Protein AF-A0A0B1T0D0-F1 (afdb_monomer)

Structure (mmCIF, N/CA/C/O backbone):
data_AF-A0A0B1T0D0-F1
#
_entry.id   AF-A0A0B1T0D0-F1
#
loop_
_atom_site.group_PDB
_atom_site.id
_atom_site.type_symbol
_atom_site.label_atom_id
_atom_site.label_alt_id
_atom_site.label_comp_id
_atom_site.label_asym_id
_atom_site.label_entity_id
_atom_site.label_seq_id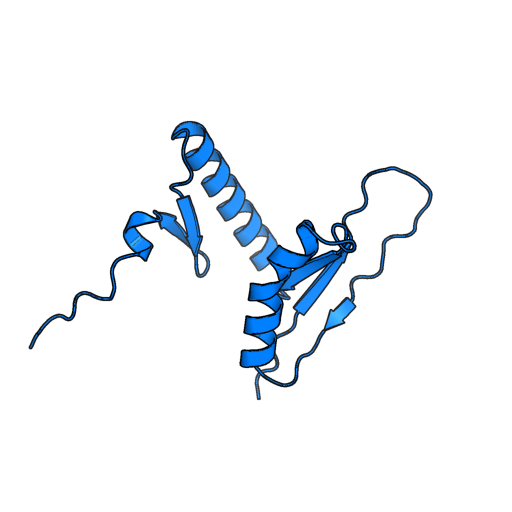
_atom_site.pdbx_PDB_ins_code
_atom_site.Cartn_x
_atom_site.Cartn_y
_atom_site.Cartn_z
_atom_site.occupancy
_atom_site.B_iso_or_equiv
_atom_site.auth_seq_id
_atom_site.auth_comp_id
_atom_site.auth_asym_id
_atom_site.auth_atom_id
_atom_site.pdbx_PDB_model_num
ATOM 1 N N . MET A 1 1 ? 6.258 -7.649 -24.034 1.00 36.81 1 MET A N 1
ATOM 2 C CA . MET A 1 1 ? 5.683 -8.190 -22.779 1.00 36.81 1 MET A CA 1
ATOM 3 C C . MET A 1 1 ? 6.363 -7.522 -21.586 1.00 36.81 1 MET A C 1
ATOM 5 O O . MET A 1 1 ? 7.514 -7.817 -21.314 1.00 36.81 1 MET A O 1
ATOM 9 N N . HIS A 1 2 ? 5.705 -6.579 -20.904 1.00 39.38 2 HIS A N 1
ATOM 10 C CA . HIS A 1 2 ? 6.309 -5.873 -19.763 1.00 39.38 2 HIS A CA 1
ATOM 11 C C . HIS A 1 2 ? 6.037 -6.635 -18.457 1.00 39.38 2 HIS A C 1
ATOM 13 O O . HIS A 1 2 ? 4.990 -6.452 -17.829 1.00 39.38 2 HIS A O 1
ATOM 19 N N . ALA A 1 3 ? 6.964 -7.511 -18.062 1.00 37.91 3 ALA A N 1
ATOM 20 C CA . ALA A 1 3 ? 6.914 -8.226 -16.789 1.00 37.91 3 ALA A CA 1
ATOM 21 C C . ALA A 1 3 ? 7.005 -7.229 -15.618 1.00 37.91 3 ALA A C 1
ATOM 23 O O . ALA A 1 3 ? 7.968 -6.472 -15.500 1.00 37.91 3 ALA A O 1
ATOM 24 N N . ARG A 1 4 ? 5.985 -7.199 -14.748 1.00 47.41 4 ARG A N 1
ATOM 25 C CA . ARG A 1 4 ? 5.984 -6.353 -13.543 1.00 47.41 4 ARG A CA 1
ATOM 26 C C . ARG A 1 4 ? 6.407 -7.176 -12.334 1.00 47.41 4 ARG A C 1
ATOM 28 O O . ARG A 1 4 ? 5.838 -8.222 -12.040 1.00 47.41 4 ARG A O 1
ATOM 35 N N . ASN A 1 5 ? 7.415 -6.665 -11.640 1.00 49.00 5 ASN A N 1
ATOM 36 C CA . ASN A 1 5 ? 8.140 -7.359 -10.584 1.00 49.00 5 ASN A CA 1
ATOM 37 C C . ASN A 1 5 ? 7.478 -7.154 -9.202 1.00 49.00 5 ASN A C 1
ATOM 39 O O . ASN A 1 5 ? 6.898 -6.096 -8.922 1.00 49.00 5 ASN A O 1
ATOM 43 N N . LEU A 1 6 ? 7.590 -8.147 -8.318 1.00 46.22 6 LEU A N 1
ATOM 44 C CA . LEU A 1 6 ? 7.221 -8.068 -6.898 1.00 46.22 6 LEU A CA 1
ATOM 45 C C . LEU A 1 6 ? 8.453 -8.303 -6.035 1.00 46.22 6 LEU A C 1
ATOM 47 O O . LEU A 1 6 ? 9.303 -9.113 -6.382 1.00 46.22 6 LEU A O 1
ATOM 51 N N . ASN A 1 7 ? 8.511 -7.628 -4.893 1.00 48.78 7 ASN A N 1
ATOM 52 C CA . ASN A 1 7 ? 9.546 -7.831 -3.888 1.00 48.78 7 ASN A CA 1
ATOM 53 C C . ASN A 1 7 ? 8.874 -8.325 -2.603 1.00 48.78 7 ASN A C 1
ATOM 55 O O . ASN A 1 7 ? 7.901 -7.713 -2.155 1.00 48.78 7 ASN A O 1
ATOM 59 N N . THR A 1 8 ? 9.392 -9.386 -1.989 1.00 46.34 8 THR A N 1
ATOM 60 C CA . THR A 1 8 ? 8.924 -9.877 -0.684 1.00 46.34 8 THR A CA 1
ATOM 61 C C . THR A 1 8 ? 9.931 -9.541 0.412 1.00 46.34 8 THR A C 1
ATOM 63 O O . THR A 1 8 ? 11.103 -9.879 0.282 1.00 46.34 8 THR A O 1
ATOM 66 N N . PHE A 1 9 ? 9.495 -8.866 1.472 1.00 43.75 9 PHE A N 1
ATOM 67 C CA . PHE A 1 9 ? 10.307 -8.466 2.624 1.00 43.75 9 PHE A CA 1
ATOM 68 C C . PHE A 1 9 ? 9.876 -9.252 3.862 1.00 43.75 9 PHE A C 1
ATOM 70 O O . PHE A 1 9 ? 8.685 -9.513 4.002 1.00 43.75 9 PHE A O 1
ATOM 77 N N . CYS A 1 10 ? 10.805 -9.586 4.757 1.00 41.66 10 CYS A N 1
ATOM 78 C CA . CYS A 1 10 ? 10.472 -10.055 6.099 1.00 41.66 10 CYS A CA 1
ATOM 79 C C . CYS A 1 10 ? 10.871 -8.972 7.106 1.00 41.66 10 CYS A C 1
ATOM 81 O O . CYS A 1 10 ? 12.040 -8.595 7.120 1.00 41.66 10 CYS A O 1
ATOM 83 N N . ASP A 1 11 ? 9.934 -8.445 7.898 1.00 39.44 11 ASP A N 1
ATOM 84 C CA . ASP A 1 11 ? 10.264 -7.449 8.932 1.00 39.44 11 ASP A CA 1
ATOM 85 C C . ASP A 1 11 ? 10.677 -8.182 10.209 1.00 39.44 11 ASP A C 1
ATOM 87 O O . ASP A 1 11 ? 9.914 -8.979 10.759 1.00 39.44 11 ASP A O 1
ATOM 91 N N . GLY A 1 12 ? 11.918 -7.951 10.626 1.00 41.34 12 GLY A N 1
ATOM 92 C CA . GLY A 1 12 ? 12.527 -8.529 11.813 1.00 41.34 12 GLY A CA 1
ATOM 93 C C . GLY A 1 12 ? 12.741 -7.434 12.843 1.00 41.34 12 GLY A C 1
ATOM 94 O O . GLY A 1 12 ? 13.566 -6.545 12.649 1.00 41.34 12 GLY A O 1
ATOM 95 N N . ARG A 1 13 ? 12.015 -7.513 13.957 1.00 47.41 13 ARG A N 1
ATOM 96 C CA . ARG A 1 13 ? 12.340 -6.781 15.181 1.00 47.41 13 ARG A CA 1
ATOM 97 C C . ARG A 1 13 ? 12.523 -7.784 16.308 1.00 47.41 13 ARG A C 1
ATOM 99 O O . ARG A 1 13 ? 11.553 -8.183 16.936 1.00 47.41 13 ARG A O 1
ATOM 106 N N . LEU A 1 14 ? 13.768 -8.209 16.486 1.00 41.03 14 LEU A N 1
ATOM 107 C CA . LEU A 1 14 ? 14.546 -8.164 17.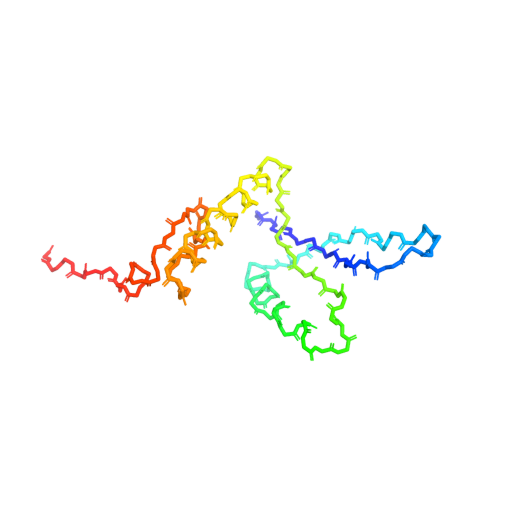727 1.00 41.03 14 LEU A CA 1
ATOM 108 C C . LEU A 1 14 ? 15.931 -8.746 17.406 1.00 41.03 14 LEU A C 1
ATOM 110 O O . LEU A 1 14 ? 16.060 -9.685 16.624 1.00 41.03 14 LEU A O 1
ATOM 114 N N . LEU A 1 15 ? 16.961 -8.071 17.903 1.00 47.12 15 LEU A N 1
ATOM 1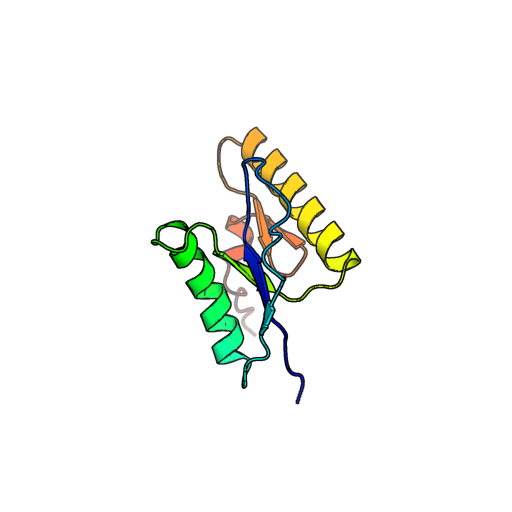15 C CA . LEU A 1 15 ? 18.368 -8.299 17.597 1.00 47.12 15 LEU A CA 1
ATOM 116 C C . LEU A 1 15 ? 18.824 -9.691 18.063 1.00 47.12 15 LEU A C 1
ATOM 118 O O . LEU A 1 15 ? 19.212 -9.852 19.209 1.00 47.12 15 LEU A O 1
ATOM 122 N N . GLU A 1 16 ? 18.858 -10.658 17.150 1.00 46.44 16 GLU A N 1
ATOM 123 C CA . GLU A 1 16 ? 19.791 -11.786 17.204 1.00 46.44 16 GLU A CA 1
ATOM 124 C C . GLU A 1 16 ? 20.408 -11.972 15.812 1.00 46.44 16 GLU A C 1
ATOM 126 O O . GLU A 1 16 ? 19.730 -12.270 14.831 1.00 46.44 16 GLU A O 1
ATOM 131 N N . MET A 1 17 ? 21.707 -11.674 15.736 1.00 40.56 17 MET A N 1
ATOM 132 C CA . MET A 1 17 ? 22.684 -12.100 14.728 1.00 40.56 17 MET A CA 1
ATOM 133 C C . MET A 1 17 ? 22.163 -12.303 13.290 1.00 40.56 17 MET A C 1
ATOM 135 O O . MET A 1 17 ? 21.730 -13.381 12.899 1.00 40.56 17 MET A O 1
ATOM 139 N N . MET A 1 18 ? 22.304 -11.250 12.474 1.00 45.16 18 MET A N 1
ATOM 140 C CA . MET A 1 18 ? 22.515 -11.294 11.015 1.00 45.16 18 MET A CA 1
ATOM 141 C C . MET A 1 18 ? 21.863 -12.464 10.250 1.00 45.16 18 MET A C 1
ATOM 143 O O . MET A 1 18 ? 22.516 -13.185 9.500 1.00 45.16 18 MET A O 1
ATOM 147 N N . LYS A 1 19 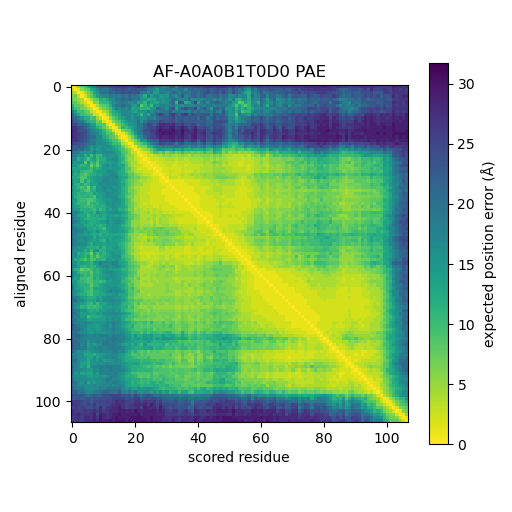? 20.540 -12.602 10.326 1.00 52.41 19 LYS A N 1
ATOM 148 C CA . LYS A 1 19 ? 19.782 -13.312 9.288 1.00 52.41 19 LYS A CA 1
ATOM 149 C C . LYS A 1 19 ? 18.764 -12.368 8.675 1.00 52.41 19 LYS A C 1
ATOM 151 O O . LYS A 1 19 ? 17.555 -12.532 8.813 1.00 52.41 19 LYS A O 1
ATOM 156 N N . ILE A 1 20 ? 19.274 -11.351 7.976 1.00 57.12 20 ILE A N 1
ATOM 157 C CA . ILE A 1 20 ? 18.454 -10.569 7.048 1.00 57.12 20 ILE A CA 1
ATOM 158 C C . ILE A 1 20 ? 17.910 -11.575 6.036 1.00 57.12 20 ILE A C 1
ATOM 160 O O . ILE A 1 20 ? 18.648 -12.096 5.197 1.00 57.12 20 ILE A O 1
ATOM 164 N N . SER A 1 21 ? 16.625 -11.906 6.150 1.00 66.50 21 SER A N 1
ATOM 165 C CA . SER A 1 21 ? 15.965 -12.752 5.163 1.00 66.50 21 SER A CA 1
ATOM 166 C C .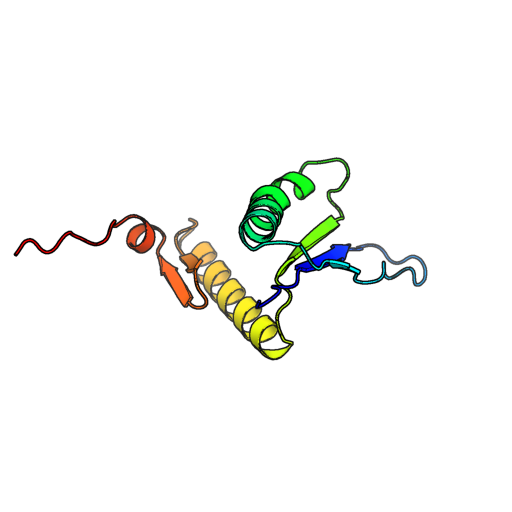 SER A 1 21 ? 16.122 -12.079 3.805 1.00 66.50 21 SER A C 1
ATOM 168 O O . SER A 1 21 ? 15.729 -10.923 3.626 1.00 66.50 21 SER A O 1
ATOM 170 N N . ARG A 1 22 ? 16.774 -12.777 2.870 1.00 78.00 22 ARG A N 1
ATOM 171 C CA . ARG A 1 22 ? 17.096 -12.228 1.551 1.00 78.00 22 ARG A CA 1
ATOM 172 C C . ARG A 1 22 ? 15.816 -11.743 0.878 1.00 78.00 22 ARG A C 1
ATOM 174 O O . ARG A 1 22 ? 14.810 -12.450 0.865 1.00 78.00 22 ARG A O 1
ATOM 181 N N . LEU A 1 23 ? 15.864 -10.541 0.306 1.00 79.56 23 LEU A N 1
ATOM 182 C CA . LEU A 1 23 ? 14.766 -10.021 -0.500 1.00 79.56 23 LEU A CA 1
ATOM 183 C C . LEU A 1 23 ? 14.616 -10.905 -1.742 1.00 79.56 23 LEU A C 1
ATOM 185 O O . LEU A 1 23 ? 15.521 -10.956 -2.573 1.00 79.56 23 LEU A O 1
ATOM 189 N N . ILE A 1 24 ? 13.471 -11.569 -1.880 1.00 86.62 24 ILE A N 1
ATOM 190 C CA . ILE A 1 24 ? 13.170 -12.371 -3.067 1.00 86.62 24 ILE A CA 1
ATOM 191 C C . ILE A 1 24 ? 12.388 -11.503 -4.050 1.00 86.62 24 ILE A C 1
ATOM 193 O O . ILE A 1 24 ? 11.388 -10.865 -3.698 1.00 86.62 24 ILE A O 1
ATOM 197 N N . LYS A 1 25 ? 12.862 -11.476 -5.297 1.00 85.75 25 LYS A N 1
ATOM 198 C CA . LYS A 1 25 ? 12.163 -10.854 -6.417 1.00 85.75 25 LYS A CA 1
ATOM 199 C C . LYS A 1 25 ? 11.337 -11.920 -7.127 1.00 85.75 25 LYS A C 1
ATOM 201 O O . LYS A 1 25 ? 11.890 -12.866 -7.676 1.00 85.75 25 LYS A O 1
ATOM 206 N N . LEU A 1 26 ? 10.019 -11.758 -7.121 1.00 86.88 26 LEU A N 1
ATOM 207 C CA . LEU A 1 26 ? 9.092 -12.648 -7.813 1.00 86.88 26 LEU A CA 1
ATOM 208 C C . LEU A 1 26 ? 8.696 -12.028 -9.154 1.00 86.88 26 LEU A C 1
ATOM 210 O O . LEU A 1 26 ? 8.165 -10.912 -9.210 1.00 86.88 26 LEU A O 1
ATOM 214 N N . VAL A 1 27 ? 8.949 -12.768 -10.230 1.00 88.44 27 VAL A N 1
ATOM 215 C CA . VAL A 1 27 ? 8.485 -12.455 -11.584 1.00 88.44 27 VAL A CA 1
ATOM 216 C C . VAL A 1 27 ? 7.266 -13.326 -11.845 1.00 88.44 27 VAL A C 1
ATOM 218 O O . VAL A 1 27 ? 7.369 -14.548 -11.857 1.00 88.44 27 VAL A O 1
ATOM 221 N N . LEU A 1 28 ? 6.098 -12.704 -11.995 1.00 87.88 28 LEU A N 1
ATOM 222 C CA . LEU A 1 28 ? 4.859 -13.435 -12.250 1.00 87.88 28 LEU A CA 1
ATOM 223 C C . LEU A 1 28 ? 4.534 -13.466 -13.749 1.00 87.88 28 LEU A C 1
ATOM 225 O O . LEU A 1 28 ? 4.806 -12.476 -14.433 1.00 87.88 28 LEU A O 1
ATOM 229 N N . PRO A 1 29 ? 3.885 -14.537 -14.247 1.00 89.94 29 PRO A N 1
ATOM 230 C CA . PRO A 1 29 ? 3.618 -14.708 -15.677 1.00 89.94 29 PRO A CA 1
ATOM 231 C C . PRO A 1 29 ? 2.738 -13.613 -16.284 1.00 89.94 29 PRO A C 1
ATOM 233 O O . PRO A 1 29 ? 2.886 -13.267 -17.452 1.00 89.94 29 PRO A O 1
ATOM 236 N N . SER A 1 30 ? 1.799 -13.053 -15.510 1.00 91.62 30 SER A N 1
ATOM 237 C CA . SER A 1 30 ? 0.883 -12.033 -16.023 1.00 91.62 30 SER A CA 1
ATOM 238 C C . SER A 1 30 ? 0.435 -11.010 -14.978 1.00 91.62 30 SER A C 1
ATOM 240 O O . SER A 1 30 ? 0.505 -11.219 -13.762 1.00 91.62 30 SER A O 1
ATOM 242 N N . ARG A 1 31 ? -0.061 -9.869 -15.472 1.00 87.06 31 ARG A N 1
ATOM 243 C CA . ARG A 1 31 ? -0.545 -8.751 -14.650 1.00 87.06 31 ARG A CA 1
ATOM 244 C C . ARG A 1 31 ? -1.701 -9.132 -13.709 1.00 87.06 31 ARG A C 1
ATOM 246 O O . ARG A 1 31 ? -1.667 -8.673 -12.570 1.00 87.06 31 ARG A O 1
ATOM 253 N N . PRO A 1 32 ? -2.688 -9.963 -14.101 1.00 91.50 32 PRO A N 1
ATOM 254 C CA . PRO A 1 32 ? -3.716 -10.436 -13.174 1.00 91.50 32 PRO A CA 1
ATOM 255 C C . PRO A 1 32 ? -3.142 -11.167 -11.956 1.00 91.50 32 PRO A C 1
ATOM 257 O O . PRO A 1 32 ? -3.536 -10.862 -10.831 1.00 91.50 32 PRO A O 1
ATOM 260 N N . HIS A 1 33 ? -2.160 -12.057 -12.151 1.00 91.19 33 HIS A N 1
ATOM 261 C CA . HIS A 1 33 ? -1.484 -12.747 -11.045 1.00 91.19 33 HIS A CA 1
ATOM 262 C C . HIS A 1 33 ? -0.789 -11.752 -10.115 1.00 91.19 33 HIS A C 1
ATOM 264 O O . HIS A 1 33 ? -0.915 -11.851 -8.896 1.00 91.19 33 HIS A O 1
ATOM 270 N N . TRP A 1 34 ? -0.123 -10.747 -10.687 1.00 88.69 34 TRP A N 1
ATOM 271 C CA . TRP A 1 34 ? 0.521 -9.670 -9.935 1.00 88.69 34 TRP A CA 1
ATOM 272 C C . TRP A 1 34 ? -0.464 -8.858 -9.092 1.00 88.69 34 TRP A C 1
ATOM 274 O O . TRP A 1 34 ? -0.243 -8.664 -7.894 1.00 88.69 34 TRP A O 1
ATOM 284 N N . THR A 1 35 ? -1.586 -8.441 -9.677 1.00 88.88 35 THR A N 1
ATOM 285 C CA . THR A 1 35 ? -2.625 -7.693 -8.957 1.00 88.88 35 THR A CA 1
ATOM 286 C C . THR A 1 35 ? -3.246 -8.548 -7.854 1.00 88.88 35 THR A C 1
ATOM 288 O O . THR A 1 35 ? -3.420 -8.071 -6.732 1.00 88.88 35 THR A O 1
ATOM 291 N N . LYS A 1 36 ? -3.524 -9.828 -8.138 1.00 92.06 36 LYS A N 1
ATOM 292 C CA . LYS A 1 36 ? -4.101 -10.778 -7.178 1.00 92.06 36 LYS A CA 1
ATOM 293 C C . LYS A 1 36 ? -3.157 -11.039 -6.001 1.00 92.06 36 LYS A C 1
ATOM 295 O O . LYS A 1 36 ? -3.607 -11.052 -4.857 1.00 92.06 36 LYS A O 1
ATOM 300 N N . ALA A 1 37 ? -1.855 -11.182 -6.256 1.00 91.44 37 ALA A N 1
ATOM 301 C CA . ALA A 1 37 ? -0.845 -11.345 -5.212 1.00 91.44 37 ALA A CA 1
ATOM 302 C C . ALA A 1 37 ? -0.795 -10.127 -4.273 1.00 91.44 37 ALA A C 1
ATOM 304 O O . ALA A 1 37 ? -0.804 -10.286 -3.053 1.00 91.44 37 ALA A O 1
ATOM 305 N N . LEU A 1 38 ? -0.821 -8.908 -4.822 1.00 89.38 38 LEU A N 1
ATOM 306 C CA . LEU A 1 38 ? -0.826 -7.678 -4.022 1.00 89.38 38 LEU A CA 1
ATOM 307 C C . LEU A 1 38 ? -2.124 -7.472 -3.242 1.00 89.38 38 LEU A C 1
ATOM 309 O O . LEU A 1 38 ? -2.075 -7.060 -2.085 1.00 89.38 38 LEU A O 1
ATOM 313 N N . ALA A 1 39 ? -3.275 -7.776 -3.843 1.00 89.06 39 ALA A N 1
ATOM 314 C CA . ALA A 1 39 ? -4.566 -7.679 -3.166 1.00 89.06 39 ALA A CA 1
ATOM 315 C C . ALA A 1 39 ? -4.635 -8.625 -1.954 1.00 89.06 39 ALA A C 1
ATOM 317 O O . ALA A 1 39 ? -5.097 -8.243 -0.877 1.00 89.06 39 ALA A O 1
ATOM 318 N N . ASN A 1 40 ? -4.101 -9.841 -2.103 1.00 90.19 40 ASN A N 1
ATOM 319 C CA . ASN A 1 40 ? -4.073 -10.841 -1.038 1.00 90.19 40 ASN A CA 1
ATOM 320 C C . ASN A 1 40 ? -2.953 -10.625 -0.012 1.00 90.19 40 ASN A C 1
ATOM 322 O O . ASN A 1 40 ? -3.033 -11.185 1.078 1.00 90.19 40 ASN A O 1
ATOM 326 N N . ALA A 1 41 ? -1.956 -9.781 -0.294 1.00 88.9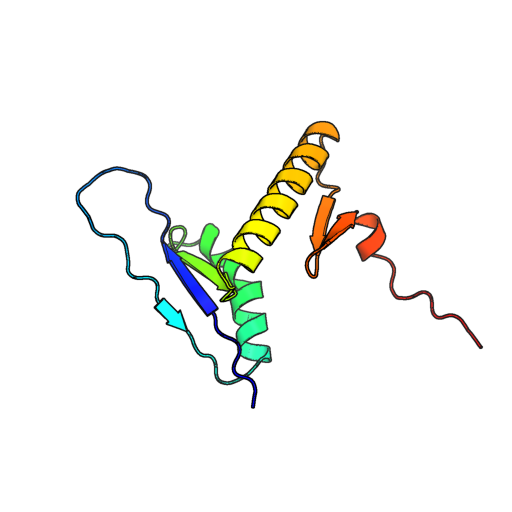4 41 ALA A N 1
ATOM 327 C CA . ALA A 1 41 ? -0.834 -9.518 0.609 1.00 88.94 41 ALA A CA 1
ATOM 328 C C . ALA A 1 41 ? -1.275 -9.070 2.013 1.00 88.94 41 ALA A C 1
ATOM 330 O O . ALA A 1 41 ? -0.621 -9.386 3.004 1.00 88.94 41 ALA A O 1
ATOM 331 N N . ARG A 1 42 ? -2.415 -8.370 2.127 1.00 85.81 42 ARG A N 1
ATOM 332 C CA . ARG A 1 42 ? -2.963 -7.955 3.428 1.00 85.81 42 ARG A CA 1
ATOM 333 C C . ARG A 1 42 ? -3.315 -9.148 4.323 1.00 85.81 42 ARG A C 1
ATOM 335 O O . ARG A 1 42 ? -3.190 -9.023 5.536 1.00 85.81 42 ARG A O 1
ATOM 342 N N . ARG A 1 43 ? -3.715 -10.284 3.739 1.00 89.25 43 ARG A N 1
ATOM 343 C CA . ARG A 1 43 ? -4.088 -11.508 4.470 1.00 89.25 43 ARG A CA 1
ATOM 344 C C . ARG A 1 43 ? -2.894 -12.157 5.171 1.00 89.25 43 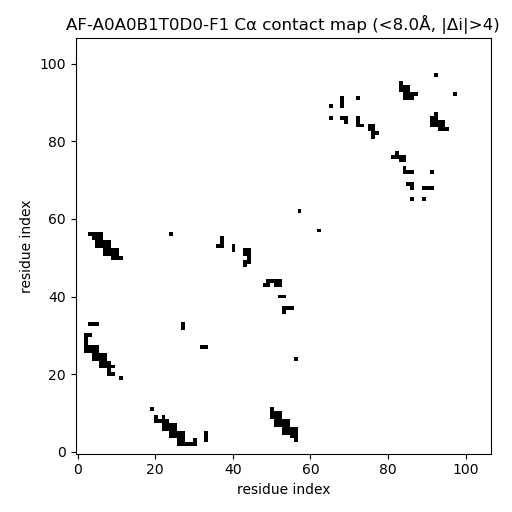ARG A C 1
ATOM 346 O O . ARG A 1 43 ? -3.085 -12.830 6.175 1.00 89.25 43 ARG A O 1
ATOM 353 N N . LEU A 1 44 ? -1.670 -11.920 4.689 1.00 88.25 44 LEU A N 1
ATOM 354 C CA . LEU A 1 44 ? -0.462 -12.468 5.312 1.00 88.25 44 LEU A CA 1
ATOM 355 C C . LEU A 1 44 ? -0.260 -11.925 6.730 1.00 88.25 44 LEU A C 1
ATOM 357 O O . LEU A 1 44 ? 0.132 -12.679 7.614 1.00 88.25 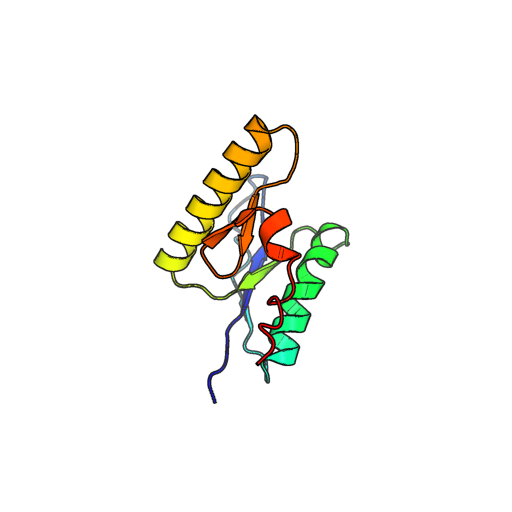44 LEU A O 1
ATOM 361 N N . ARG A 1 45 ? -0.643 -10.664 6.974 1.00 84.62 45 ARG A N 1
ATOM 362 C CA . ARG A 1 45 ? -0.466 -9.977 8.265 1.00 84.62 45 ARG A CA 1
ATOM 363 C C . ARG A 1 45 ? -1.197 -10.635 9.434 1.00 84.62 45 ARG A C 1
ATOM 365 O O . ARG A 1 45 ? -0.736 -10.519 10.558 1.00 84.62 45 ARG A O 1
ATOM 372 N N . THR A 1 46 ? -2.332 -11.279 9.173 1.00 88.31 46 THR A N 1
ATOM 373 C CA . THR A 1 46 ? -3.162 -11.951 10.190 1.00 88.31 46 THR A CA 1
ATOM 374 C C . THR A 1 46 ? -2.979 -13.467 10.179 1.00 88.31 46 THR A C 1
ATOM 376 O O . THR A 1 46 ? -3.703 -14.180 10.862 1.00 88.31 46 THR A O 1
ATOM 379 N N . SER A 1 47 ? -2.062 -13.974 9.356 1.00 89.44 47 SER A N 1
ATOM 380 C CA . SER A 1 47 ? -1.776 -15.401 9.227 1.00 89.44 47 SER A CA 1
ATOM 381 C C . SER A 1 47 ? -0.510 -15.775 10.000 1.00 89.44 47 SER A C 1
ATOM 383 O O . SER A 1 47 ? 0.210 -14.906 10.491 1.00 89.44 47 SER A O 1
ATOM 385 N N . LYS A 1 48 ? -0.163 -17.066 9.997 1.00 90.31 48 LYS A N 1
ATOM 386 C CA . LYS A 1 48 ? 1.136 -17.565 10.484 1.00 90.31 48 LYS A CA 1
ATOM 387 C C . LYS A 1 48 ? 2.362 -16.974 9.761 1.00 90.31 48 LYS A C 1
ATOM 389 O O . LYS A 1 48 ? 3.483 -17.172 10.205 1.00 90.31 48 LYS A O 1
ATOM 394 N N . TYR A 1 49 ? 2.153 -16.251 8.658 1.00 86.38 49 TYR A N 1
ATOM 395 C CA . TYR A 1 49 ? 3.179 -15.554 7.879 1.00 86.38 49 TYR A CA 1
ATOM 396 C C . TYR A 1 49 ? 3.157 -14.035 8.107 1.00 86.38 49 TYR A C 1
ATOM 398 O O . TYR A 1 49 ? 3.415 -13.267 7.181 1.00 86.38 49 TYR A O 1
ATOM 406 N N . SER A 1 50 ? 2.819 -13.585 9.317 1.00 84.75 50 SER A N 1
ATOM 407 C CA . SER A 1 50 ? 2.712 -12.158 9.663 1.00 84.75 50 SER A CA 1
ATOM 408 C C . SER A 1 50 ? 4.005 -11.373 9.431 1.00 84.75 50 SER A C 1
ATOM 410 O O . SER A 1 50 ? 3.951 -10.183 9.119 1.00 84.75 50 SER A O 1
ATOM 412 N N . SER A 1 51 ? 5.150 -12.052 9.514 1.00 84.12 51 SER A N 1
ATOM 413 C CA . SER A 1 51 ? 6.468 -11.503 9.217 1.00 84.12 51 SER A CA 1
ATOM 414 C C . SER A 1 51 ? 6.735 -11.322 7.725 1.00 84.12 51 SER A C 1
ATOM 416 O O . SER A 1 51 ? 7.690 -10.636 7.392 1.00 84.12 51 SER A O 1
ATOM 418 N N . VAL A 1 52 ? 5.927 -11.891 6.820 1.00 85.44 52 VAL A N 1
ATOM 419 C CA . VAL A 1 52 ? 6.127 -11.817 5.366 1.00 85.44 52 VAL A CA 1
ATOM 420 C C . VAL A 1 52 ? 5.297 -10.687 4.758 1.00 85.44 52 VAL A C 1
ATOM 422 O O . VAL A 1 52 ? 4.074 -10.621 4.879 1.00 85.44 52 VAL A O 1
ATOM 425 N N . TYR A 1 53 ? 5.964 -9.825 4.000 1.00 83.75 53 TYR A N 1
ATOM 426 C CA . TYR A 1 53 ? 5.387 -8.659 3.349 1.00 83.75 53 TYR A CA 1
ATOM 427 C C . TYR A 1 53 ? 5.591 -8.747 1.845 1.00 83.75 53 TYR A C 1
ATOM 429 O O . TYR A 1 53 ? 6.713 -8.842 1.365 1.00 83.75 53 TYR A O 1
ATOM 437 N N . VAL A 1 54 ? 4.515 -8.630 1.073 1.00 87.25 54 VAL A N 1
ATOM 438 C CA . VAL A 1 54 ? 4.595 -8.514 -0.388 1.00 87.25 54 VAL A CA 1
ATOM 439 C C . VAL A 1 54 ? 4.433 -7.047 -0.766 1.00 87.25 54 VAL A C 1
ATOM 441 O O . VAL A 1 54 ? 3.470 -6.392 -0.361 1.00 87.25 54 VAL A O 1
ATOM 444 N N . ARG A 1 55 ? 5.367 -6.518 -1.558 1.00 85.62 55 ARG A N 1
ATOM 445 C CA . ARG A 1 55 ? 5.312 -5.157 -2.097 1.00 85.62 55 ARG A CA 1
ATOM 446 C C . ARG A 1 55 ? 5.621 -5.137 -3.588 1.00 85.62 55 ARG A C 1
ATOM 448 O O . ARG A 1 55 ? 6.193 -6.067 -4.153 1.00 85.62 55 ARG A O 1
ATOM 455 N N . ARG A 1 56 ? 5.268 -4.024 -4.226 1.00 86.38 56 ARG A N 1
ATOM 456 C CA . ARG A 1 56 ? 5.658 -3.742 -5.609 1.00 86.38 56 ARG A CA 1
ATOM 457 C C . ARG A 1 56 ? 7.176 -3.590 -5.691 1.00 86.38 56 ARG A C 1
ATOM 459 O O . ARG A 1 56 ? 7.791 -3.021 -4.786 1.00 86.38 56 ARG A O 1
ATOM 466 N N . SER A 1 57 ? 7.772 -4.082 -6.770 1.00 83.62 57 SER A N 1
ATOM 467 C CA . SER A 1 57 ? 9.143 -3.714 -7.104 1.00 83.62 57 SER A CA 1
ATOM 468 C C . SER A 1 57 ? 9.147 -2.271 -7.594 1.00 83.62 57 SER A C 1
ATOM 470 O O . SER A 1 57 ? 8.695 -2.007 -8.702 1.00 83.62 57 SER A O 1
ATOM 472 N N . MET A 1 58 ? 9.617 -1.368 -6.740 1.00 83.56 58 MET A N 1
ATOM 473 C CA . MET A 1 58 ? 9.755 0.065 -7.006 1.00 83.56 58 MET A CA 1
ATOM 474 C C . MET A 1 58 ? 11.234 0.439 -6.955 1.00 83.56 58 MET A C 1
ATOM 476 O O . MET A 1 58 ? 11.989 -0.170 -6.173 1.00 83.56 58 MET A O 1
ATOM 480 N N . THR A 1 59 ? 11.624 1.439 -7.741 1.00 86.94 59 THR A N 1
ATOM 481 C CA . THR A 1 59 ? 12.959 2.046 -7.664 1.00 86.94 59 THR A CA 1
ATOM 482 C C . THR A 1 59 ? 13.184 2.669 -6.275 1.00 86.94 59 THR A C 1
ATOM 484 O O . THR A 1 59 ? 12.235 2.834 -5.496 1.00 86.94 59 THR A O 1
ATOM 487 N N . PRO A 1 60 ? 14.439 2.959 -5.889 1.00 84.75 60 PRO A N 1
ATOM 488 C CA . PRO A 1 60 ? 14.722 3.645 -4.630 1.00 84.75 60 PRO A CA 1
ATOM 489 C C . PRO A 1 60 ? 13.985 4.985 -4.504 1.00 84.75 60 PRO A C 1
ATOM 491 O O . PRO A 1 60 ? 13.422 5.256 -3.444 1.00 84.75 60 PRO A O 1
ATOM 494 N N . ASP A 1 61 ? 13.912 5.761 -5.583 1.00 87.81 61 ASP A N 1
ATOM 495 C CA . ASP A 1 61 ? 13.279 7.085 -5.582 1.00 87.81 61 ASP A CA 1
ATOM 496 C C . ASP A 1 61 ? 11.756 6.988 -5.498 1.00 87.81 61 ASP A C 1
ATOM 498 O O . ASP A 1 61 ? 11.139 7.622 -4.644 1.00 87.81 61 ASP A O 1
ATOM 502 N N . GLU A 1 62 ? 11.147 6.087 -6.277 1.00 86.75 62 GLU A N 1
ATOM 503 C CA . GLU A 1 62 ? 9.713 5.782 -6.171 1.00 86.75 62 GLU A CA 1
ATOM 504 C C . GLU A 1 62 ? 9.334 5.341 -4.751 1.00 86.75 62 GLU A C 1
ATOM 506 O O . GLU A 1 62 ? 8.244 5.633 -4.260 1.00 86.75 62 GLU A O 1
ATOM 511 N N . ARG A 1 63 ? 10.237 4.629 -4.067 1.00 86.31 63 ARG A N 1
ATOM 512 C CA . ARG A 1 63 ? 10.030 4.184 -2.687 1.00 86.31 63 ARG A CA 1
ATOM 513 C C . ARG A 1 63 ? 10.115 5.330 -1.687 1.00 86.31 63 ARG A C 1
ATOM 515 O O . ARG A 1 63 ? 9.341 5.312 -0.733 1.00 86.31 63 ARG A O 1
ATOM 522 N N . ARG A 1 64 ? 11.035 6.280 -1.878 1.00 90.06 64 ARG A N 1
ATOM 523 C CA . ARG A 1 64 ? 11.120 7.493 -1.049 1.00 90.06 64 ARG A CA 1
ATOM 524 C C . ARG A 1 64 ? 9.842 8.313 -1.189 1.00 90.06 64 ARG A C 1
ATOM 526 O O . ARG A 1 64 ? 9.199 8.592 -0.182 1.00 90.06 64 ARG A O 1
ATOM 533 N N . LEU A 1 65 ? 9.393 8.536 -2.422 1.00 91.06 65 LEU A N 1
ATOM 534 C CA . LEU A 1 65 ? 8.152 9.256 -2.697 1.00 91.06 65 LEU A CA 1
ATOM 535 C C . LEU A 1 65 ? 6.918 8.553 -2.098 1.00 91.06 65 LEU A C 1
ATOM 537 O O . LEU A 1 65 ? 6.108 9.184 -1.422 1.00 91.06 65 LEU A O 1
ATOM 541 N N . ASP A 1 66 ? 6.771 7.231 -2.280 1.00 88.25 66 ASP A N 1
ATOM 542 C CA . ASP A 1 66 ? 5.660 6.464 -1.680 1.00 88.25 66 ASP A CA 1
ATOM 543 C C . ASP A 1 66 ? 5.702 6.517 -0.144 1.00 88.25 66 ASP A C 1
ATOM 545 O O . ASP A 1 66 ? 4.654 6.554 0.504 1.00 88.25 66 ASP A O 1
ATOM 549 N N . PHE A 1 67 ? 6.899 6.544 0.452 1.00 89.00 67 PHE A N 1
ATOM 550 C CA . PHE A 1 67 ? 7.065 6.694 1.894 1.00 89.00 67 PHE A CA 1
ATOM 551 C C . PHE A 1 67 ? 6.620 8.079 2.375 1.00 89.00 67 PHE A C 1
ATOM 553 O O . PHE A 1 67 ? 5.816 8.155 3.303 1.00 89.00 67 PHE A O 1
ATOM 560 N N . GLU A 1 68 ? 7.072 9.152 1.728 1.00 93.88 68 GLU A N 1
ATOM 561 C CA . GLU A 1 68 ? 6.691 10.530 2.058 1.00 93.88 68 GLU A CA 1
ATOM 562 C C . GLU A 1 68 ? 5.179 10.740 1.958 1.00 93.88 68 GLU A C 1
ATOM 564 O O . GLU A 1 68 ? 4.550 11.214 2.905 1.00 93.88 68 GLU A O 1
ATOM 569 N N . LEU A 1 69 ? 4.559 10.279 0.867 1.00 93.56 69 LEU A N 1
ATOM 570 C CA . LEU A 1 69 ? 3.108 10.348 0.683 1.00 93.56 69 LEU A CA 1
ATOM 571 C C . LEU A 1 69 ? 2.349 9.609 1.791 1.00 93.56 69 LEU A C 1
ATOM 573 O O . LEU A 1 69 ? 1.309 10.074 2.262 1.00 93.56 69 LEU A O 1
ATOM 577 N N . ARG A 1 70 ? 2.861 8.459 2.246 1.00 90.12 70 ARG A N 1
ATOM 578 C CA . ARG A 1 70 ? 2.265 7.718 3.368 1.00 90.12 70 ARG A CA 1
ATOM 579 C C . ARG A 1 70 ? 2.451 8.430 4.701 1.00 90.12 70 ARG A C 1
ATOM 581 O O . ARG A 1 70 ? 1.539 8.348 5.524 1.00 90.12 70 ARG A O 1
ATOM 588 N N . GLN A 1 71 ? 3.580 9.102 4.928 1.00 93.38 71 GLN A N 1
ATOM 589 C CA . GLN A 1 71 ? 3.773 9.911 6.134 1.00 93.38 71 GLN A CA 1
ATOM 590 C C . GLN A 1 71 ? 2.791 11.080 6.161 1.00 93.38 71 GLN A C 1
ATOM 592 O O . GLN A 1 71 ? 2.073 11.237 7.146 1.00 93.38 71 GLN A O 1
ATOM 597 N N . GLN A 1 72 ? 2.652 11.805 5.050 1.00 92.75 72 GLN A N 1
ATOM 598 C CA . GLN A 1 72 ? 1.668 12.882 4.924 1.00 92.75 72 GLN A CA 1
ATOM 599 C C . GLN A 1 72 ? 0.235 12.370 5.137 1.00 92.75 72 GLN A C 1
ATOM 601 O O . GLN A 1 72 ? -0.541 12.974 5.876 1.00 92.75 72 GLN A O 1
ATOM 606 N N . ALA A 1 73 ? -0.117 11.217 4.551 1.00 91.81 73 ALA A N 1
ATOM 607 C CA . ALA A 1 73 ? -1.417 10.582 4.774 1.00 91.81 73 ALA A CA 1
ATOM 608 C C . ALA A 1 73 ? -1.654 10.275 6.258 1.00 91.81 73 ALA A C 1
ATOM 610 O O . ALA A 1 73 ? -2.731 10.541 6.789 1.00 91.81 73 ALA A O 1
ATOM 611 N N . LYS A 1 74 ? -0.648 9.706 6.931 1.00 91.75 74 LYS A N 1
ATOM 612 C CA . LYS A 1 74 ? -0.713 9.364 8.353 1.00 91.75 74 LYS A CA 1
ATOM 613 C C . LYS A 1 74 ? -0.894 10.613 9.209 1.00 91.75 74 LYS A C 1
ATOM 615 O O . LYS A 1 74 ? -1.759 10.614 10.075 1.00 91.75 74 LYS A O 1
ATOM 620 N N . GLU A 1 75 ? -0.138 11.671 8.943 1.00 93.31 75 GLU A N 1
ATOM 621 C CA . GLU A 1 75 ? -0.242 12.929 9.678 1.00 93.31 75 GLU A CA 1
ATOM 622 C C . GLU A 1 75 ? -1.630 13.562 9.523 1.00 93.31 75 GLU A C 1
ATOM 624 O O . GLU A 1 75 ? -2.268 13.900 10.520 1.00 93.31 75 GLU A O 1
ATOM 629 N N . ARG A 1 76 ? -2.152 13.650 8.291 1.00 91.62 76 ARG A N 1
ATOM 630 C CA . ARG A 1 76 ? -3.502 14.185 8.054 1.00 91.62 76 ARG A CA 1
ATOM 631 C C . ARG A 1 76 ? -4.590 13.328 8.702 1.00 91.62 76 ARG A C 1
ATOM 633 O O . ARG A 1 76 ? -5.548 13.872 9.240 1.00 91.62 76 ARG A O 1
ATOM 640 N N . ASN A 1 77 ? -4.437 12.004 8.687 1.00 91.94 77 ASN A N 1
ATOM 641 C CA . ASN A 1 77 ? -5.372 11.089 9.347 1.00 91.94 77 ASN A CA 1
ATOM 642 C C . ASN A 1 77 ? -5.330 11.206 10.873 1.00 91.94 77 ASN A C 1
ATOM 644 O O . ASN A 1 77 ? -6.379 11.162 11.508 1.00 91.94 77 ASN A O 1
ATOM 648 N N . ASN A 1 78 ? -4.142 11.394 11.451 1.00 91.06 78 ASN A N 1
ATOM 649 C CA . ASN A 1 78 ? -3.987 11.629 12.883 1.00 91.06 78 ASN A CA 1
ATOM 650 C C . ASN A 1 78 ? -4.647 12.951 13.294 1.00 91.06 78 ASN A C 1
ATOM 652 O O . ASN A 1 78 ? -5.406 12.967 14.256 1.00 91.06 78 ASN A O 1
ATOM 656 N N . LYS A 1 79 ? -4.427 14.033 12.531 1.00 91.62 79 LYS A N 1
ATOM 657 C CA . LYS A 1 79 ? -5.069 15.340 12.769 1.00 91.62 79 LYS A CA 1
ATOM 658 C C . LYS A 1 79 ? -6.593 15.273 12.650 1.00 91.62 79 LYS A C 1
ATOM 660 O O . LYS A 1 79 ? -7.296 15.904 13.424 1.00 91.62 79 LYS A O 1
ATOM 665 N N . ALA A 1 80 ? -7.107 14.504 11.691 1.00 87.50 80 ALA A N 1
ATOM 666 C CA . ALA A 1 80 ? -8.543 14.358 11.479 1.00 87.50 80 ALA A CA 1
ATOM 667 C C . ALA A 1 80 ? -9.227 13.399 12.472 1.00 87.50 80 ALA A C 1
ATOM 669 O O . ALA A 1 80 ? -10.453 13.336 12.480 1.00 87.50 80 ALA A O 1
ATOM 670 N N . GLY A 1 81 ? -8.474 12.592 13.233 1.00 88.50 81 GLY A N 1
ATOM 671 C CA . GLY A 1 81 ? -9.017 11.534 14.101 1.00 88.50 81 GLY A CA 1
ATOM 672 C C . GLY A 1 81 ? -9.695 10.375 13.352 1.00 88.50 81 GLY A C 1
ATOM 673 O O . GLY A 1 81 ? -10.231 9.457 13.966 1.00 88.50 81 GLY A O 1
ATOM 674 N N . ARG A 1 82 ? -9.676 10.392 12.014 1.00 87.44 82 ARG A N 1
ATOM 675 C CA . ARG A 1 82 ? -10.284 9.385 11.133 1.00 87.44 82 ARG A CA 1
ATOM 676 C C . ARG A 1 82 ? -9.463 9.209 9.861 1.00 87.44 82 ARG A C 1
ATOM 678 O O . ARG A 1 82 ? -8.751 10.108 9.416 1.00 87.44 82 ARG A O 1
ATOM 685 N N . ARG A 1 83 ? -9.583 8.033 9.244 1.00 84.81 83 ARG A N 1
ATOM 686 C CA . ARG A 1 83 ? -8.834 7.662 8.037 1.00 84.81 83 ARG A CA 1
ATOM 687 C C . ARG A 1 83 ? -9.489 8.227 6.770 1.00 84.81 83 ARG A C 1
ATOM 689 O O . ARG A 1 83 ? -10.222 7.517 6.091 1.00 84.81 83 ARG A O 1
ATOM 696 N N . LEU A 1 84 ? -9.203 9.490 6.461 1.00 90.06 84 LEU A N 1
ATOM 697 C CA . LEU A 1 84 ? -9.698 10.194 5.270 1.00 90.06 84 LEU A CA 1
ATOM 698 C C . LEU A 1 84 ? -8.715 10.188 4.103 1.00 90.06 84 LEU A C 1
ATOM 700 O O . LEU A 1 84 ? -9.130 10.187 2.957 1.00 90.06 84 LEU A O 1
ATOM 704 N N . TRP A 1 85 ? -7.417 10.190 4.377 1.00 89.56 85 TRP A N 1
ATOM 705 C CA . TRP A 1 85 ? -6.378 10.364 3.372 1.00 89.56 85 TRP A CA 1
ATOM 706 C C . TRP A 1 85 ? -5.693 9.040 3.065 1.00 89.56 85 TRP A C 1
ATOM 708 O O . TRP A 1 85 ? -5.226 8.330 3.966 1.00 89.56 85 TRP A O 1
ATOM 718 N N . VAL A 1 86 ? -5.611 8.704 1.780 1.00 89.38 86 VAL A N 1
ATOM 719 C CA . VAL A 1 86 ? -4.975 7.480 1.291 1.00 89.38 86 VAL A CA 1
ATOM 720 C C . VAL A 1 86 ? -4.081 7.768 0.091 1.00 89.38 86 VAL A C 1
ATOM 722 O O . VAL A 1 86 ? -4.353 8.644 -0.725 1.00 89.38 86 VAL A O 1
ATOM 725 N N . VAL A 1 87 ? -3.001 6.999 -0.033 1.00 88.75 87 VAL A N 1
ATOM 726 C CA . VAL A 1 87 ? -2.138 7.050 -1.216 1.00 88.75 87 VAL A CA 1
ATOM 727 C C . VAL A 1 87 ? -2.768 6.197 -2.316 1.00 88.75 87 VAL A C 1
ATOM 729 O O . VAL A 1 87 ? -2.900 4.981 -2.164 1.00 88.75 87 VAL A O 1
ATOM 732 N N . TYR A 1 88 ? -3.150 6.821 -3.429 1.00 86.06 88 TYR A N 1
ATOM 733 C CA . TYR A 1 88 ? -3.756 6.169 -4.587 1.00 86.06 88 TYR A CA 1
ATOM 734 C C . TYR A 1 88 ? -3.061 6.612 -5.877 1.00 86.06 88 TYR A C 1
ATOM 736 O O . TYR A 1 88 ? -2.921 7.800 -6.142 1.00 86.06 88 TYR A O 1
ATOM 744 N N . ARG A 1 89 ? -2.616 5.643 -6.693 1.00 81.38 89 ARG A N 1
ATOM 745 C CA . ARG A 1 89 ? -1.913 5.872 -7.977 1.00 81.38 89 ARG A CA 1
ATOM 746 C C . ARG A 1 89 ? -0.741 6.877 -7.912 1.00 81.38 89 ARG A C 1
ATOM 748 O O . ARG A 1 89 ? -0.463 7.540 -8.898 1.00 81.38 89 ARG A O 1
ATOM 755 N N . GLY A 1 90 ? -0.032 6.950 -6.783 1.00 83.69 90 GLY A N 1
ATOM 756 C CA . GLY A 1 90 ? 1.118 7.853 -6.620 1.00 83.69 90 GLY A CA 1
ATOM 757 C C . GLY A 1 90 ? 0.757 9.270 -6.167 1.00 83.69 90 GLY A C 1
ATOM 758 O O . GLY A 1 90 ? 1.633 10.119 -6.119 1.00 83.69 90 GLY A O 1
ATOM 759 N N . GLY A 1 91 ? -0.503 9.519 -5.805 1.00 89.12 91 GLY A N 1
ATOM 760 C CA . GLY A 1 91 ? -0.944 10.776 -5.206 1.00 89.12 91 GLY A CA 1
ATOM 761 C C . GLY A 1 91 ? -1.665 10.554 -3.883 1.00 89.12 91 GLY A C 1
ATOM 762 O O . GLY A 1 91 ? -2.155 9.457 -3.594 1.00 89.12 91 GLY A O 1
ATOM 763 N N . LEU A 1 92 ? -1.737 11.607 -3.076 1.00 90.38 92 LEU A N 1
ATOM 764 C CA . LEU A 1 92 ? -2.542 11.630 -1.864 1.00 90.38 92 LEU A CA 1
ATOM 765 C C . LEU A 1 92 ? -3.974 12.043 -2.226 1.00 90.38 92 LEU A C 1
ATOM 767 O O . LEU A 1 92 ? -4.175 13.118 -2.781 1.00 90.38 92 LEU A O 1
ATOM 771 N N . LYS A 1 93 ? -4.957 11.192 -1.930 1.00 89.94 93 LYS A N 1
ATOM 772 C CA . LYS A 1 93 ? -6.375 11.453 -2.210 1.00 89.94 93 LYS A CA 1
ATOM 773 C C . LYS A 1 93 ? -7.223 11.309 -0.954 1.00 89.94 93 LYS A C 1
ATOM 775 O O . LYS A 1 93 ? -6.908 10.481 -0.092 1.00 89.94 93 LYS A O 1
ATOM 780 N N . ASP A 1 94 ? -8.290 12.097 -0.870 1.00 88.06 94 ASP A N 1
ATO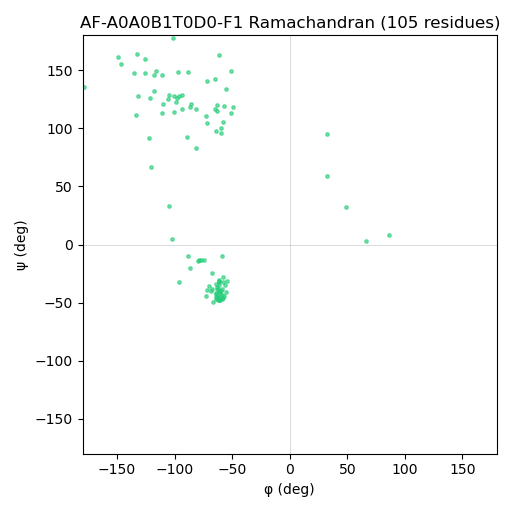M 781 C CA . ASP A 1 94 ? -9.355 11.859 0.098 1.00 88.06 94 ASP A CA 1
ATOM 782 C C . ASP A 1 94 ? -10.156 10.623 -0.342 1.00 88.06 94 ASP A C 1
ATOM 784 O O . ASP A 1 94 ? -10.388 10.394 -1.530 1.00 88.06 94 ASP A O 1
ATOM 788 N N . VAL A 1 95 ? -10.564 9.793 0.613 1.00 86.88 95 VAL A N 1
ATOM 789 C CA . VAL A 1 95 ? -11.397 8.609 0.379 1.00 86.88 95 VAL A CA 1
ATOM 790 C C . VAL A 1 95 ? -12.723 8.988 -0.288 1.00 86.88 95 VAL A C 1
ATOM 792 O O . VAL A 1 95 ? -13.220 8.218 -1.108 1.00 86.88 95 VAL A O 1
ATOM 795 N N . ARG A 1 96 ? -13.267 10.174 0.004 1.00 84.88 96 ARG A N 1
ATOM 796 C CA . ARG A 1 96 ? -14.497 10.690 -0.620 1.00 84.88 96 ARG A CA 1
ATOM 797 C C . ARG A 1 96 ? -14.334 10.905 -2.126 1.00 84.88 96 ARG A C 1
ATOM 799 O O . ARG A 1 96 ? -15.236 10.571 -2.886 1.00 84.88 96 ARG A O 1
ATOM 806 N N . ASP A 1 97 ? -13.152 11.338 -2.558 1.00 84.06 97 ASP A N 1
ATOM 807 C CA . ASP A 1 97 ? -12.844 11.594 -3.971 1.00 84.06 97 ASP A CA 1
ATOM 808 C C . ASP A 1 97 ? -12.596 10.302 -4.767 1.00 84.06 97 ASP A C 1
ATOM 810 O O . ASP A 1 97 ? -12.527 10.318 -5.995 1.00 84.06 97 ASP A O 1
ATOM 814 N N . LEU A 1 98 ? -12.412 9.167 -4.083 1.00 77.00 98 LEU A N 1
ATOM 815 C CA . LEU A 1 98 ? -12.210 7.861 -4.718 1.00 77.00 98 LEU A CA 1
ATOM 816 C C . LEU A 1 98 ? -13.520 7.135 -5.036 1.00 77.00 98 LEU A C 1
ATOM 818 O O . LEU A 1 98 ? -13.501 6.204 -5.840 1.00 77.00 98 LEU A O 1
ATOM 822 N N . ALA A 1 99 ? -14.618 7.515 -4.381 1.00 67.81 99 ALA A N 1
ATOM 823 C CA . ALA A 1 99 ? -15.912 6.847 -4.489 1.00 67.81 99 ALA A CA 1
ATOM 824 C C . ALA A 1 99 ? -16.782 7.376 -5.635 1.00 67.81 99 ALA A C 1
ATOM 826 O O . ALA A 1 99 ? -17.794 6.757 -5.946 1.00 67.81 99 ALA A O 1
ATOM 827 N N . GLN A 1 100 ? -16.395 8.484 -6.268 1.00 59.88 100 GLN A N 1
ATOM 828 C CA . GLN A 1 100 ? -17.075 8.969 -7.460 1.00 59.88 100 GLN A CA 1
ATOM 829 C C . GLN A 1 100 ? -16.700 8.035 -8.628 1.00 59.88 100 GLN A C 1
ATOM 831 O O . GLN A 1 100 ? -15.537 8.054 -9.057 1.00 59.88 100 GLN A O 1
ATOM 836 N N . PRO A 1 101 ? -17.619 7.201 -9.168 1.00 56.00 101 PRO A N 1
ATOM 837 C CA . PRO A 1 101 ? -17.469 6.784 -10.559 1.00 56.00 101 PRO A CA 1
ATOM 838 C C . PRO A 1 101 ? -17.273 8.059 -11.392 1.00 56.00 101 PRO A C 1
ATOM 840 O O . PRO A 1 101 ? -17.773 9.110 -10.981 1.00 56.00 101 PRO A O 1
ATOM 843 N N . PRO A 1 102 ? -16.523 8.025 -12.511 1.00 52.06 102 PRO A N 1
ATOM 844 C CA . PRO A 1 102 ? -16.511 9.174 -13.404 1.00 52.06 102 PRO A CA 1
ATOM 845 C C . PRO A 1 102 ? -17.974 9.533 -13.641 1.00 52.06 102 PRO A C 1
ATOM 847 O O . PRO A 1 102 ? -18.744 8.670 -14.067 1.00 52.06 102 PRO A O 1
ATOM 850 N N . HIS A 1 103 ? -18.365 10.744 -13.238 1.00 49.00 103 HIS A N 1
ATOM 851 C CA . HIS A 1 103 ? -19.663 11.284 -13.589 1.00 49.00 103 HIS A CA 1
ATOM 852 C C . HIS A 1 103 ? -19.714 11.100 -15.100 1.00 49.00 103 HIS A C 1
ATOM 854 O O . HIS A 1 103 ? -18.848 11.617 -15.807 1.00 49.00 103 HIS A O 1
ATOM 860 N N . SER A 1 104 ? -20.600 10.230 -15.576 1.00 52.69 104 SER A N 1
ATOM 861 C CA . SER A 1 104 ? -20.886 10.129 -16.992 1.00 52.69 104 SER A CA 1
ATOM 862 C C . SER A 1 104 ? -21.392 11.511 -17.378 1.00 52.69 104 SER A C 1
ATOM 864 O O . SER A 1 104 ? -22.546 11.847 -17.104 1.00 52.69 104 SER A O 1
ATOM 866 N N . GLU A 1 105 ? -20.496 12.353 -17.888 1.00 48.59 105 GLU A N 1
ATOM 867 C CA . GLU A 1 105 ? -20.879 13.503 -18.682 1.00 48.59 105 GLU A CA 1
ATOM 868 C C . GLU A 1 105 ? -21.630 12.911 -19.869 1.00 48.59 105 GLU A C 1
ATOM 870 O O . GLU A 1 105 ? -21.060 12.291 -20.764 1.00 48.59 105 GLU A O 1
ATOM 875 N N . ASN A 1 106 ? -22.955 12.969 -19.762 1.00 46.31 106 ASN A N 1
ATOM 876 C CA . ASN A 1 106 ? -23.847 12.774 -20.880 1.00 46.31 106 ASN A CA 1
ATOM 877 C C . ASN A 1 106 ? -23.567 13.910 -21.866 1.00 46.31 106 ASN A C 1
ATOM 879 O O . ASN A 1 106 ? -23.797 15.065 -21.502 1.00 46.31 106 ASN A O 1
ATOM 883 N N . LEU A 1 107 ? -23.068 13.569 -23.057 1.00 38.16 107 LEU A N 1
ATOM 884 C CA . LEU A 1 107 ? -23.559 13.965 -24.389 1.00 38.16 107 LEU A CA 1
ATOM 885 C C . LEU A 1 107 ? -22.574 13.494 -25.468 1.00 38.16 107 LEU A C 1
ATOM 887 O O . LEU A 1 107 ? -21.386 13.875 -25.403 1.00 38.16 107 LEU A O 1
#

Mean predicted aligned error: 11.56 Å

Nearest PDB structures (foldseek):
  2cqh-assembly1_A  TM=5.999E-01  e=1.393E+00  Homo sapiens
  2ykq-assembly1_C  TM=5.759E-01  e=9.757E+00  Homo sapiens
  3on5-assembly1_B  TM=3.591E-01  e=3.035E+00  Halalkalibacterium halodurans
  5l1l-assembly1_A  TM=3.376E-01  e=3.238E+00  Homo sapiens
  8jrv-assembly1_A  TM=2.691E-01  e=9.144E+00  Homo sapiens

Radius of gyration: 17.33 Å; Cα contacts (8 Å, |Δi|>4): 113; chains: 1; bounding box: 46×33×42 Å

Secondary structure (DSSP, 8-state):
--PPEEEEEE---S--S---PPPEEEE-SSHHHHHHHHHHHHHHTTSTTTTEEEEE---HHHHHHHHHHHHHHHHHHHHHTS--EEEETTEEEEHHHHS--------

Organism: Oesophagostomum dentatum (NCBI:txid61180)

Sequence (107 aa):
MHARNLNTFCDGRLLEMMKISRLIKLVLPSRPHWTKALANARRLRTSKYSSVYVRRSMTPDERRLDFELRQQAKERNNKAGRRLWVVYRGGLKDVRDLAQPPHSENL

Solvent-accessible surface area (backbone atoms only — not comparable to full-atom values): 6651 Å² total; per-residue (Å²): 134,87,78,63,51,31,33,38,45,59,73,81,89,74,97,68,82,91,70,77,65,74,75,46,74,48,79,47,98,44,69,68,59,48,52,51,53,56,68,50,32,67,58,28,58,82,41,101,45,45,50,48,40,65,42,74,60,62,56,75,64,57,45,50,52,55,48,51,45,47,51,54,24,49,52,55,17,61,75,64,78,44,90,44,46,41,75,53,99,93,40,80,39,50,56,75,72,67,68,58,68,81,77,78,78,84,128

pLDDT: mean 76.7, std 18.75, range [36.81, 93.88]

Foldseek 3Di:
DDFWKKWKAFDDPDDDDDPRPDIDIDTDPDPVVVVVCQVCQVVCCVDPNVRIGMDTPDDPVLVVLVVVLVVVQVVVCVVVVHNQWDQDPSHIHGPVVVPDDPPPPDD